Protein AF-A0A9D6L7N7-F1 (afdb_monomer_lite)

Structure (mmCIF, N/CA/C/O backbone):
data_AF-A0A9D6L7N7-F1
#
_entry.id   AF-A0A9D6L7N7-F1
#
loop_
_atom_site.group_PDB
_atom_site.id
_ato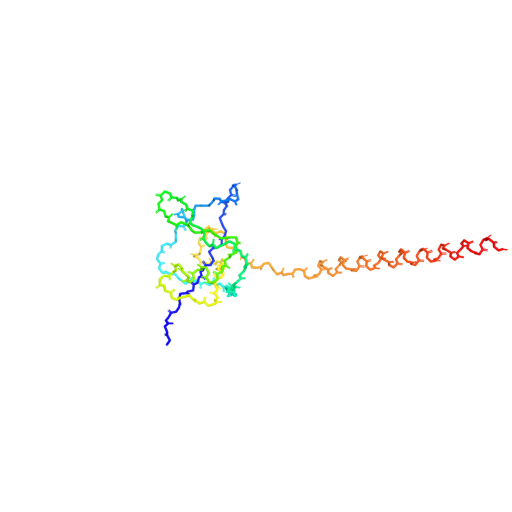m_site.type_symbol
_atom_site.label_atom_id
_atom_site.label_alt_id
_atom_site.label_comp_id
_atom_site.label_asym_id
_atom_site.label_entity_id
_atom_site.label_seq_id
_atom_site.pdbx_PDB_ins_code
_atom_site.Cartn_x
_atom_site.Cartn_y
_atom_site.Cartn_z
_atom_site.occupancy
_atom_site.B_iso_or_equiv
_atom_site.auth_seq_id
_atom_site.auth_comp_id
_atom_site.auth_asym_id
_atom_site.auth_atom_id
_atom_site.pdbx_PDB_model_num
ATOM 1 N N . GLY A 1 1 ? -7.379 -25.243 14.022 1.00 53.53 1 GLY A N 1
ATOM 2 C CA . GLY A 1 1 ? -6.359 -24.190 13.846 1.00 53.53 1 GLY A CA 1
ATOM 3 C C . GLY A 1 1 ? -6.815 -22.947 14.577 1.00 53.53 1 GLY A C 1
ATOM 4 O O . GLY A 1 1 ? -8.018 -22.726 14.628 1.00 53.53 1 GLY A O 1
ATOM 5 N N . ALA A 1 2 ? -5.906 -22.181 15.181 1.00 66.75 2 ALA A N 1
ATOM 6 C CA . ALA A 1 2 ? -6.264 -20.908 15.810 1.00 66.75 2 ALA A CA 1
ATOM 7 C C . ALA A 1 2 ? -6.678 -19.888 14.734 1.00 66.75 2 ALA A C 1
ATOM 9 O O . ALA A 1 2 ? -6.033 -19.802 13.687 1.00 66.75 2 ALA A O 1
ATOM 10 N N . ALA A 1 3 ? -7.755 -19.137 14.973 1.00 82.12 3 ALA A N 1
ATOM 11 C CA . ALA A 1 3 ? -8.161 -18.056 14.081 1.00 82.12 3 ALA A CA 1
ATOM 12 C C . ALA A 1 3 ? -7.075 -16.967 14.074 1.00 82.12 3 ALA A C 1
ATOM 14 O O . ALA A 1 3 ? -6.613 -16.553 15.135 1.00 82.12 3 ALA A O 1
ATOM 15 N N . SER A 1 4 ? -6.654 -16.536 12.885 1.00 91.94 4 SER A N 1
ATOM 16 C CA . SER A 1 4 ? -5.669 -15.463 12.708 1.00 91.94 4 SER A CA 1
ATOM 17 C C . SER A 1 4 ? -6.371 -14.187 12.257 1.00 91.94 4 SER A C 1
ATOM 19 O O . SER A 1 4 ? -7.262 -14.241 11.410 1.00 91.94 4 SER A O 1
ATOM 21 N N . ALA A 1 5 ? -5.969 -13.045 12.810 1.00 94.50 5 ALA A N 1
ATOM 22 C CA . ALA A 1 5 ? -6.478 -11.746 12.393 1.00 94.50 5 ALA A CA 1
ATOM 23 C C . ALA A 1 5 ? -5.921 -11.365 11.012 1.00 94.50 5 ALA A C 1
ATOM 25 O O . ALA A 1 5 ? -4.759 -11.628 10.703 1.00 94.50 5 ALA A O 1
ATOM 26 N N . ILE A 1 6 ? -6.743 -10.722 10.186 1.00 94.44 6 ILE A N 1
ATOM 27 C CA . ILE A 1 6 ? -6.347 -10.235 8.861 1.00 94.44 6 ILE A CA 1
ATOM 28 C C . ILE A 1 6 ? -6.168 -8.721 8.956 1.00 94.44 6 ILE A C 1
ATOM 30 O O . ILE A 1 6 ? -7.063 -8.018 9.426 1.00 94.44 6 ILE A O 1
ATOM 34 N N . LEU A 1 7 ? -5.014 -8.215 8.517 1.00 94.19 7 LEU A N 1
ATOM 35 C CA . LEU A 1 7 ? -4.797 -6.773 8.416 1.00 94.19 7 LEU A CA 1
ATOM 36 C C . LEU A 1 7 ? -5.590 -6.209 7.238 1.00 94.19 7 LEU A C 1
ATOM 38 O O . LEU A 1 7 ? -5.612 -6.807 6.165 1.00 94.19 7 LEU A O 1
ATOM 42 N N . VAL A 1 8 ? -6.191 -5.034 7.425 1.00 94.12 8 VAL A N 1
ATOM 43 C CA . VAL A 1 8 ? -6.943 -4.336 6.377 1.00 94.12 8 VAL A CA 1
ATOM 44 C C . VAL A 1 8 ? -6.307 -2.976 6.106 1.00 94.12 8 VAL A C 1
ATOM 46 O O . VAL A 1 8 ? -6.310 -2.105 6.979 1.00 94.12 8 VAL A O 1
ATOM 49 N N . GLU A 1 9 ? -5.803 -2.769 4.890 1.00 93.69 9 GLU A N 1
ATOM 50 C CA . GLU A 1 9 ? -5.419 -1.440 4.411 1.00 93.69 9 GLU A CA 1
ATOM 51 C C . GLU A 1 9 ? -6.690 -0.692 3.988 1.00 93.69 9 GLU A C 1
ATOM 53 O O . GLU A 1 9 ? -7.389 -1.092 3.056 1.00 93.69 9 GLU A O 1
ATOM 58 N N . ARG A 1 10 ? -7.010 0.392 4.703 1.00 93.50 10 ARG A N 1
ATOM 59 C CA . ARG A 1 10 ? -8.228 1.196 4.489 1.00 93.50 10 ARG A CA 1
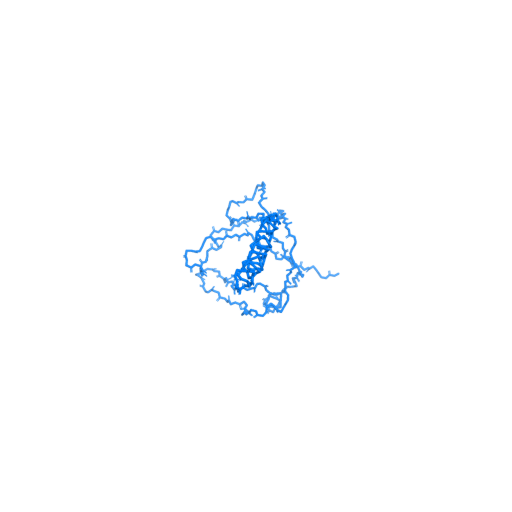ATOM 60 C C . ARG A 1 10 ? -8.037 2.348 3.499 1.00 93.50 10 ARG A C 1
ATOM 62 O O . ARG A 1 10 ? -8.967 3.127 3.318 1.00 93.50 10 ARG A O 1
ATOM 69 N N . GLY A 1 11 ? -6.868 2.441 2.870 1.00 93.50 11 GLY A N 1
ATOM 70 C CA . GLY A 1 11 ? -6.512 3.486 1.918 1.00 93.50 11 GLY A CA 1
ATOM 71 C C . GLY A 1 11 ? -5.682 4.617 2.525 1.00 93.50 11 GLY A C 1
ATOM 72 O O . GLY A 1 11 ? -5.111 4.496 3.611 1.00 93.50 11 GLY A O 1
ATOM 73 N N . TRP A 1 12 ? -5.630 5.732 1.803 1.00 93.00 12 TRP A N 1
ATOM 74 C CA . TRP A 1 12 ? -4.705 6.832 2.043 1.00 93.00 12 TRP A CA 1
ATOM 75 C C . TRP A 1 12 ? -5.373 8.030 2.710 1.00 93.00 12 TRP A C 1
ATOM 77 O O . TRP A 1 12 ? -6.500 8.413 2.388 1.00 93.00 12 TRP A O 1
ATOM 87 N N . LEU A 1 13 ? -4.637 8.658 3.623 1.00 93.38 13 LEU A N 1
ATOM 88 C CA . LEU A 1 13 ? -4.989 9.945 4.207 1.00 93.38 13 LEU A CA 1
ATOM 89 C C . LEU A 1 13 ? -3.995 10.998 3.748 1.00 93.38 13 LEU A C 1
ATOM 91 O O . LEU A 1 13 ? -2.797 10.740 3.653 1.00 93.38 13 LEU A O 1
ATOM 95 N N . TYR A 1 14 ? -4.506 12.199 3.500 1.00 91.31 14 TYR A N 1
ATOM 96 C CA . TYR A 1 14 ? -3.656 13.337 3.202 1.00 91.31 14 TYR A CA 1
ATOM 97 C C . TYR A 1 14 ? -2.770 13.675 4.409 1.00 91.31 14 TYR A C 1
ATOM 99 O O . TYR A 1 14 ? -3.242 13.747 5.546 1.00 91.31 14 TYR A O 1
ATOM 107 N N . SER A 1 15 ? -1.490 13.903 4.133 1.00 89.62 15 SER A N 1
ATOM 108 C CA . SER A 1 15 ? -0.470 14.298 5.097 1.00 89.62 15 SER A CA 1
ATOM 109 C C . SER A 1 15 ? 0.352 15.413 4.458 1.00 89.62 15 SER A C 1
ATOM 111 O O . SER A 1 15 ? 1.155 15.165 3.562 1.00 89.62 15 SER A O 1
ATOM 113 N N . ALA A 1 16 ? 0.101 16.656 4.873 1.00 90.50 16 ALA A N 1
ATOM 114 C CA . ALA A 1 16 ? 0.733 17.834 4.273 1.00 90.50 16 ALA A CA 1
ATOM 115 C C . ALA A 1 16 ? 2.257 17.858 4.475 1.00 90.50 16 ALA A C 1
ATOM 117 O O . ALA A 1 16 ? 2.985 18.392 3.646 1.00 90.50 16 ALA A O 1
ATOM 118 N N . ASP A 1 17 ? 2.726 17.276 5.577 1.00 89.12 17 ASP A N 1
ATOM 119 C CA . ASP A 1 17 ? 4.136 17.163 5.953 1.00 89.12 17 ASP A CA 1
ATOM 120 C C . ASP A 1 17 ? 4.769 15.829 5.516 1.00 89.12 17 ASP A C 1
ATOM 122 O O . ASP A 1 17 ? 5.936 15.580 5.814 1.00 89.12 17 ASP A O 1
ATOM 126 N N . ALA A 1 18 ? 4.003 14.961 4.840 1.00 84.19 18 ALA A N 1
ATOM 127 C CA . ALA A 1 18 ? 4.375 13.594 4.471 1.00 84.19 18 ALA A CA 1
ATOM 128 C C . ALA A 1 18 ? 4.847 12.710 5.648 1.00 84.19 18 ALA A C 1
ATOM 130 O O . ALA A 1 18 ? 5.498 11.683 5.436 1.00 84.19 18 ALA A O 1
ATOM 131 N N . ALA A 1 19 ? 4.527 13.091 6.887 1.00 81.06 19 ALA A N 1
ATOM 132 C CA . ALA A 1 19 ? 4.983 12.413 8.099 1.00 81.06 19 ALA A CA 1
ATOM 133 C C . ALA A 1 19 ? 3.840 12.129 9.079 1.00 81.06 19 ALA A C 1
ATOM 135 O O . ALA A 1 19 ? 3.860 11.105 9.770 1.00 81.06 19 ALA A O 1
ATOM 136 N N . THR A 1 20 ? 2.835 13.002 9.121 1.00 79.88 20 THR A N 1
ATOM 137 C CA . THR A 1 20 ? 1.758 12.966 10.107 1.00 79.88 20 THR A CA 1
ATOM 138 C C . THR A 1 20 ? 0.397 12.859 9.428 1.00 79.88 20 THR A C 1
ATOM 140 O O . THR A 1 20 ? 0.031 13.673 8.581 1.00 79.88 20 THR A O 1
ATOM 143 N N . ALA A 1 21 ? -0.394 11.875 9.852 1.00 85.19 21 ALA A N 1
ATOM 144 C CA . ALA A 1 21 ? -1.808 11.739 9.511 1.00 85.19 21 ALA A CA 1
ATOM 145 C C . ALA A 1 21 ? -2.650 11.600 10.793 1.00 85.19 21 ALA A C 1
ATOM 147 O O . ALA A 1 21 ? -2.119 11.300 11.866 1.00 85.19 21 ALA A O 1
ATOM 148 N N . ARG A 1 22 ? -3.968 11.823 10.687 1.00 86.75 22 ARG A N 1
ATOM 149 C CA . ARG A 1 22 ? -4.933 11.706 11.801 1.00 86.75 22 ARG A CA 1
ATOM 150 C C . ARG A 1 22 ? -6.015 10.651 11.509 1.00 86.75 22 ARG A C 1
ATOM 152 O O . ARG A 1 22 ? -7.172 11.010 11.285 1.00 86.75 22 ARG A O 1
ATOM 159 N N . PRO A 1 23 ? -5.675 9.350 11.464 1.00 87.38 23 PRO A N 1
ATOM 160 C CA . PRO A 1 23 ? -6.637 8.281 11.175 1.00 87.38 23 PRO A CA 1
ATOM 161 C C . PRO A 1 23 ? -7.794 8.185 12.178 1.00 87.38 23 PRO A C 1
ATOM 163 O O . PRO A 1 23 ? -8.891 7.773 11.809 1.00 87.38 23 PRO A O 1
ATOM 166 N N . GLN A 1 24 ? -7.592 8.622 13.419 1.00 86.81 24 GLN A N 1
ATOM 167 C CA . GLN A 1 24 ? -8.618 8.694 14.459 1.00 86.81 24 GLN A CA 1
ATOM 168 C C . GLN A 1 24 ? -9.763 9.666 14.141 1.00 86.81 24 GLN A C 1
ATOM 170 O O . GLN A 1 24 ? -10.827 9.556 14.735 1.00 86.81 24 GLN A O 1
ATOM 175 N N . SER A 1 25 ? -9.585 10.598 13.199 1.00 89.31 25 SER A N 1
ATOM 176 C CA . SER A 1 25 ? -10.677 11.455 12.715 1.00 89.31 25 SER A CA 1
ATOM 177 C C . SER A 1 25 ? -11.605 10.737 11.726 1.00 89.31 25 SER A C 1
ATOM 179 O O . SER A 1 25 ? -12.662 11.262 11.397 1.00 89.31 25 SER A O 1
ATOM 181 N N . TYR A 1 26 ? -11.228 9.539 11.267 1.00 90.25 26 TYR A N 1
ATOM 182 C CA . TYR A 1 26 ? -11.938 8.749 10.258 1.00 90.25 26 TYR A CA 1
ATOM 183 C C . TYR A 1 26 ? -12.275 7.361 10.812 1.00 90.25 26 TYR A C 1
ATOM 185 O O . TYR A 1 26 ? -11.909 6.318 10.255 1.00 90.25 26 TYR A O 1
ATOM 193 N N . LEU A 1 27 ? -12.939 7.338 11.968 1.00 88.31 27 LEU A N 1
ATOM 194 C CA . LEU A 1 27 ? -13.439 6.100 12.554 1.00 88.31 27 LEU A CA 1
ATOM 195 C C . LEU A 1 27 ? -14.579 5.551 11.702 1.00 88.31 27 LEU A C 1
ATOM 197 O O . LEU A 1 27 ? -15.473 6.273 11.277 1.00 88.31 27 LEU A O 1
ATOM 201 N N . GLU A 1 28 ? -14.555 4.244 11.490 1.00 86.94 28 GLU A N 1
ATOM 202 C CA . GLU A 1 28 ? -15.662 3.526 10.875 1.00 86.94 28 GLU A CA 1
ATOM 203 C C . GLU A 1 28 ? -16.196 2.560 11.946 1.00 86.94 28 GLU A C 1
ATOM 205 O O . GLU A 1 28 ? -15.534 1.563 12.242 1.00 86.94 28 GLU A O 1
ATOM 210 N N . PRO A 1 29 ? -17.305 2.888 12.626 1.00 82.12 29 PRO A N 1
ATOM 211 C CA . PRO A 1 29 ? -17.816 2.077 13.726 1.00 82.12 29 PRO A CA 1
ATOM 212 C C . PRO A 1 29 ? -18.564 0.833 13.225 1.00 82.12 29 PRO A C 1
ATOM 214 O O . PRO A 1 29 ? -19.054 0.797 12.098 1.00 82.12 29 PRO A O 1
ATOM 217 N N . GLY A 1 30 ? -18.682 -0.166 14.101 1.00 86.06 30 GLY A N 1
ATOM 218 C CA . GLY A 1 30 ? -19.493 -1.363 13.875 1.00 86.06 30 GLY A CA 1
ATOM 219 C C . GLY A 1 30 ? -18.838 -2.444 13.012 1.00 86.06 30 GLY A C 1
ATOM 220 O O . GLY A 1 30 ? -17.765 -2.267 12.424 1.00 86.06 30 GLY A O 1
ATOM 221 N N . GLU A 1 31 ? -19.508 -3.592 12.962 1.00 89.50 31 GLU A N 1
ATOM 222 C CA . GLU A 1 31 ? -19.151 -4.693 12.072 1.00 89.50 31 GLU A CA 1
ATOM 223 C C . GLU A 1 31 ? -19.511 -4.346 10.629 1.00 89.50 31 GLU A C 1
ATOM 225 O O . GLU A 1 31 ? -20.576 -3.793 10.348 1.00 89.50 31 GLU A O 1
ATOM 230 N N . ARG A 1 32 ? -18.618 -4.677 9.693 1.00 87.62 32 ARG A N 1
ATOM 231 C CA . ARG A 1 32 ? -18.846 -4.434 8.269 1.00 87.62 32 ARG A CA 1
ATOM 232 C C . ARG A 1 32 ? -18.233 -5.525 7.414 1.00 87.62 32 ARG A C 1
ATOM 234 O O . ARG A 1 32 ? -17.205 -6.105 7.755 1.00 87.62 32 ARG A O 1
ATOM 241 N N . THR A 1 33 ? -18.830 -5.734 6.248 1.00 90.81 33 THR A N 1
ATOM 242 C CA . THR A 1 33 ? -18.231 -6.578 5.216 1.00 90.81 33 THR A CA 1
ATOM 243 C C . THR A 1 33 ? -17.134 -5.795 4.501 1.00 90.81 33 THR A C 1
ATOM 245 O O . THR A 1 33 ? -17.393 -4.737 3.930 1.00 90.81 33 THR A O 1
ATOM 248 N N . VAL A 1 34 ? -15.907 -6.319 4.519 1.00 92.19 34 VAL A N 1
ATOM 249 C CA . VAL A 1 34 ? -14.764 -5.732 3.810 1.00 92.19 34 VAL A CA 1
ATOM 250 C C . VAL A 1 34 ? -14.516 -6.531 2.536 1.00 92.19 34 VAL A C 1
ATOM 252 O O . VAL A 1 34 ? -14.256 -7.731 2.588 1.00 92.19 34 VAL A O 1
ATOM 255 N N . ARG A 1 35 ? -14.587 -5.861 1.383 1.00 93.81 35 ARG A N 1
ATOM 256 C CA . ARG A 1 35 ? -14.164 -6.411 0.091 1.00 93.81 35 ARG A CA 1
ATOM 257 C C . ARG A 1 35 ? -12.854 -5.753 -0.316 1.00 93.81 35 ARG A C 1
ATOM 259 O O . ARG A 1 35 ? -12.687 -4.544 -0.154 1.00 93.81 35 ARG A O 1
ATOM 266 N N . GLY A 1 36 ? -11.930 -6.554 -0.819 1.00 94.19 36 GLY A N 1
ATOM 267 C CA . GLY A 1 36 ? -10.604 -6.078 -1.155 1.00 94.19 36 GLY A CA 1
ATOM 268 C C . GLY A 1 36 ? -9.800 -7.079 -1.960 1.00 94.19 36 GLY A C 1
ATOM 269 O O . GLY A 1 36 ? -10.294 -8.146 -2.328 1.00 94.19 36 GLY A O 1
ATOM 270 N N . ILE A 1 37 ? -8.552 -6.710 -2.205 1.00 94.69 37 ILE A N 1
ATOM 271 C CA . ILE A 1 37 ? -7.560 -7.514 -2.908 1.00 94.69 37 ILE A CA 1
ATOM 272 C C . ILE A 1 37 ? -6.589 -8.058 -1.869 1.00 94.69 37 ILE A C 1
ATOM 274 O O . ILE A 1 37 ? -6.156 -7.331 -0.976 1.00 94.69 37 ILE A O 1
ATOM 278 N N . VAL A 1 38 ? -6.294 -9.351 -1.956 1.00 95.31 38 VAL A N 1
ATOM 279 C CA . VAL A 1 38 ? -5.348 -10.008 -1.055 1.00 95.31 38 VAL A CA 1
ATOM 280 C C . VAL A 1 38 ? -3.932 -9.712 -1.524 1.00 95.31 38 VAL A C 1
ATOM 282 O O . VAL A 1 38 ? -3.618 -9.885 -2.700 1.00 95.31 38 VAL A O 1
ATOM 285 N N . GLU A 1 39 ? -3.083 -9.301 -0.591 1.00 92.62 39 GLU A N 1
ATOM 286 C CA . GLU A 1 39 ? -1.672 -9.021 -0.830 1.00 92.62 39 GLU A CA 1
ATOM 287 C C . GLU A 1 39 ? -0.810 -9.770 0.174 1.00 92.62 39 GLU A C 1
ATOM 289 O O . GLU A 1 39 ? -1.167 -9.909 1.346 1.00 92.62 39 GLU A O 1
ATOM 294 N N . GLU A 1 40 ? 0.338 -10.259 -0.283 1.00 92.75 40 GLU A N 1
ATOM 295 C CA . GLU A 1 40 ? 1.297 -10.924 0.588 1.00 92.75 40 GLU A CA 1
ATOM 296 C C . GLU A 1 40 ? 1.813 -9.951 1.656 1.00 92.75 40 GLU A C 1
ATOM 298 O O . GLU A 1 40 ? 2.306 -8.860 1.349 1.00 92.75 40 GLU A O 1
ATOM 303 N N . LEU A 1 41 ? 1.747 -10.362 2.926 1.00 91.12 41 LEU A N 1
ATOM 304 C CA . LEU A 1 41 ? 2.354 -9.606 4.011 1.00 91.12 41 LEU A CA 1
ATOM 305 C C . LEU A 1 41 ? 3.831 -9.991 4.101 1.00 91.12 41 LEU A C 1
ATOM 307 O O . LEU A 1 41 ? 4.198 -10.985 4.730 1.00 91.12 41 LEU A O 1
ATOM 311 N N . ARG A 1 42 ? 4.673 -9.185 3.448 1.00 87.44 42 ARG A N 1
ATOM 312 C CA . ARG A 1 42 ? 6.118 -9.420 3.355 1.00 87.44 42 ARG A CA 1
ATOM 313 C C . ARG A 1 42 ? 6.746 -9.658 4.731 1.00 87.44 42 ARG A C 1
ATOM 315 O O . ARG A 1 42 ? 6.422 -8.990 5.715 1.00 87.44 42 ARG A O 1
ATOM 322 N N . ARG A 1 43 ? 7.692 -10.595 4.763 1.00 86.44 43 ARG A N 1
ATOM 323 C CA . ARG A 1 43 ? 8.573 -10.872 5.903 1.00 86.44 43 ARG A CA 1
ATOM 324 C C . ARG A 1 43 ? 9.975 -10.349 5.616 1.00 86.44 43 ARG A C 1
ATOM 326 O O . ARG A 1 43 ? 10.378 -10.277 4.452 1.00 86.44 43 ARG A O 1
ATOM 333 N N . GLY A 1 44 ? 10.722 -10.009 6.660 1.00 79.88 44 GLY A N 1
ATOM 334 C CA . GLY A 1 44 ? 12.100 -9.541 6.553 1.00 79.88 44 GLY A CA 1
ATOM 335 C C . GLY A 1 44 ? 12.295 -8.356 5.601 1.00 79.88 44 GLY A C 1
ATOM 336 O O . GLY A 1 44 ? 13.314 -8.300 4.915 1.00 79.88 44 GLY A O 1
ATOM 337 N N . ALA A 1 45 ? 11.358 -7.401 5.533 1.00 72.00 45 ALA A N 1
ATOM 338 C CA . ALA A 1 45 ? 11.385 -6.319 4.531 1.00 72.00 45 ALA A CA 1
ATOM 339 C C . ALA A 1 45 ? 12.568 -5.320 4.664 1.00 72.00 45 ALA A C 1
ATOM 341 O O . ALA A 1 45 ? 12.619 -4.322 3.944 1.00 72.00 45 ALA A O 1
ATOM 342 N N . GLY A 1 46 ? 13.517 -5.549 5.581 1.00 63.34 46 GLY A N 1
ATOM 343 C CA . GLY A 1 46 ? 14.755 -4.769 5.728 1.00 63.34 46 GLY A CA 1
ATOM 344 C C . GLY A 1 46 ? 14.560 -3.318 6.189 1.00 63.34 46 GLY A C 1
ATOM 345 O O . GLY A 1 46 ? 15.500 -2.526 6.166 1.00 63.34 46 GLY A O 1
ATOM 346 N N . GLY A 1 47 ? 13.340 -2.942 6.583 1.00 66.44 47 GLY A N 1
ATOM 347 C CA . GLY A 1 47 ? 12.992 -1.607 7.062 1.00 66.44 47 GLY A CA 1
ATOM 348 C C . GLY A 1 47 ? 13.200 -1.425 8.566 1.00 66.44 47 GLY A C 1
ATOM 349 O O . GLY A 1 47 ? 13.338 -2.384 9.322 1.00 66.44 47 GLY A O 1
ATOM 350 N N . ARG A 1 48 ? 13.165 -0.166 9.023 1.00 68.94 48 ARG A N 1
ATOM 351 C CA . ARG A 1 48 ? 13.014 0.127 10.456 1.00 68.94 48 ARG A CA 1
ATOM 352 C C . ARG A 1 48 ? 11.709 -0.493 10.957 1.00 68.94 48 ARG A C 1
ATOM 354 O O . ARG A 1 48 ? 10.665 -0.293 10.338 1.00 68.94 48 ARG A O 1
ATOM 361 N N . ALA A 1 49 ? 11.789 -1.194 12.086 1.00 73.31 49 ALA A N 1
ATOM 362 C CA . ALA A 1 49 ? 10.631 -1.769 12.756 1.00 73.31 49 ALA A CA 1
ATOM 363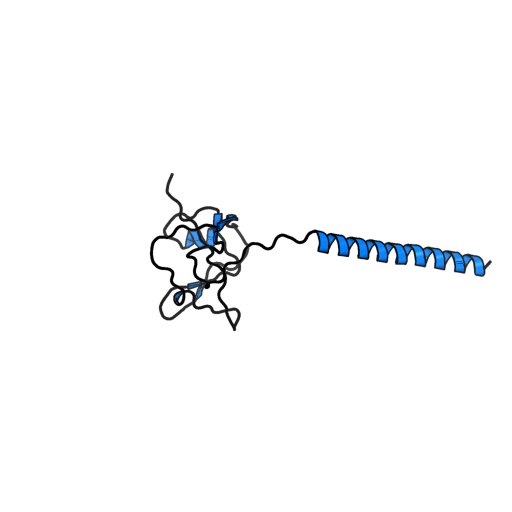 C C . ALA A 1 49 ? 9.587 -0.694 13.109 1.00 73.31 49 ALA A C 1
ATOM 365 O O . ALA A 1 49 ? 9.919 0.486 13.255 1.00 73.31 49 ALA A O 1
ATOM 366 N N . LEU A 1 50 ? 8.337 -1.132 13.297 1.00 81.56 50 LEU A N 1
ATOM 367 C CA . LEU A 1 50 ? 7.212 -0.290 13.717 1.00 81.56 50 LEU A CA 1
ATOM 368 C C . LEU A 1 50 ? 7.591 0.613 14.897 1.00 81.56 50 LEU A C 1
ATOM 370 O O . LEU A 1 50 ? 7.985 0.142 15.970 1.00 81.56 50 LEU A O 1
ATOM 374 N N . ARG A 1 51 ? 7.433 1.919 14.699 1.00 82.69 51 ARG A N 1
ATOM 375 C CA . ARG A 1 51 ? 7.666 2.946 15.712 1.00 82.69 51 ARG A CA 1
ATOM 376 C C . ARG A 1 51 ? 6.331 3.527 16.155 1.00 82.69 51 ARG A C 1
ATOM 378 O O . ARG A 1 51 ? 5.491 3.834 15.312 1.00 82.69 51 ARG A O 1
ATOM 385 N N . ALA A 1 52 ? 6.163 3.709 17.460 1.00 84.19 52 ALA A N 1
ATOM 386 C CA . ALA A 1 52 ? 5.039 4.462 17.989 1.00 84.19 52 ALA A CA 1
ATOM 387 C C . ALA A 1 52 ? 5.183 5.945 17.607 1.00 84.19 52 ALA A C 1
ATOM 389 O O . ALA A 1 52 ? 6.241 6.549 17.813 1.00 84.19 52 ALA A O 1
ATOM 390 N N . ILE A 1 53 ? 4.130 6.514 17.034 1.00 79.56 53 ILE A N 1
ATOM 391 C CA . ILE A 1 53 ? 3.951 7.953 16.886 1.00 79.56 53 ILE A CA 1
ATOM 392 C C . ILE A 1 53 ? 3.063 8.382 18.045 1.00 79.56 53 ILE A C 1
ATOM 394 O O . ILE A 1 53 ? 1.922 7.933 18.167 1.00 79.56 53 ILE A O 1
ATOM 398 N N . GLU A 1 54 ? 3.618 9.223 18.906 1.00 71.12 54 GLU A N 1
ATOM 399 C CA . GLU A 1 54 ? 2.886 9.807 20.017 1.00 71.12 54 GLU A CA 1
ATOM 400 C C . GLU A 1 54 ? 1.848 10.790 19.466 1.00 71.12 54 GLU A C 1
ATOM 402 O O . GLU A 1 54 ? 2.173 11.696 18.696 1.00 71.12 54 GLU A O 1
ATOM 407 N N . GLN A 1 55 ? 0.584 10.555 19.804 1.00 69.00 55 GLN A N 1
ATOM 408 C CA . GLN A 1 55 ? -0.536 11.440 19.509 1.00 69.00 55 GLN A CA 1
ATOM 409 C C . GLN A 1 55 ? -1.480 11.462 20.710 1.00 69.00 55 GLN A C 1
ATOM 411 O O . GLN A 1 55 ? -1.589 10.472 21.431 1.00 69.00 55 GLN A O 1
ATOM 416 N N . ASP A 1 56 ? -2.191 12.576 20.878 1.00 65.38 56 ASP A N 1
ATOM 417 C CA . ASP A 1 56 ? -2.921 12.950 22.099 1.00 65.38 56 ASP A CA 1
ATOM 418 C C . ASP A 1 56 ? -3.890 11.892 22.662 1.00 65.38 56 ASP A C 1
ATOM 420 O O . ASP A 1 56 ? -4.194 11.916 23.850 1.00 65.38 56 ASP A O 1
ATOM 424 N N . SER A 1 57 ? -4.419 10.983 21.831 1.00 68.94 57 SER A N 1
ATOM 425 C CA . SER A 1 57 ? -5.520 10.079 22.222 1.00 68.94 57 SER A CA 1
ATOM 426 C C . SER A 1 57 ? -5.393 8.620 21.778 1.00 68.94 57 SER A C 1
ATOM 428 O O . SER A 1 57 ? -6.146 7.781 22.269 1.00 68.94 57 SER A O 1
ATOM 430 N N . VAL A 1 58 ? -4.471 8.283 20.870 1.00 72.19 58 VAL A N 1
ATOM 431 C CA . VAL A 1 58 ? -4.309 6.915 20.351 1.00 72.19 58 VAL A CA 1
ATOM 432 C C . VAL A 1 58 ? -2.845 6.601 20.072 1.00 72.19 58 VAL A C 1
ATOM 434 O O . VAL A 1 58 ? -2.110 7.424 19.530 1.00 72.19 58 VAL A O 1
ATOM 437 N N . THR A 1 59 ? -2.422 5.375 20.385 1.00 80.00 59 THR A N 1
ATOM 438 C CA . THR A 1 59 ? -1.114 4.879 19.949 1.00 80.00 59 THR A CA 1
ATOM 439 C C . THR A 1 59 ? -1.170 4.580 18.457 1.00 80.00 59 THR A C 1
ATOM 441 O O . THR A 1 59 ? -1.764 3.585 18.035 1.00 80.00 59 THR A O 1
ATOM 444 N N . LEU A 1 60 ? -0.539 5.431 17.650 1.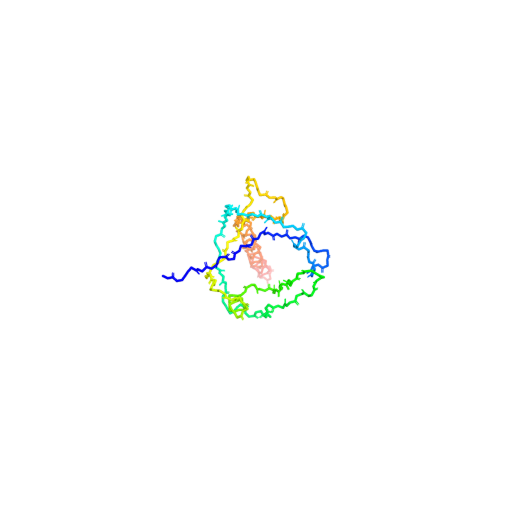00 83.31 60 LEU A N 1
ATOM 445 C CA . LEU A 1 60 ? -0.338 5.155 16.235 1.00 83.31 60 LEU A CA 1
ATOM 446 C C . LEU A 1 60 ? 1.000 4.470 16.020 1.00 83.31 60 LEU A C 1
ATOM 448 O O . LEU A 1 60 ? 1.989 4.784 16.677 1.00 83.31 60 LEU A O 1
ATOM 452 N N . TRP A 1 61 ? 1.041 3.555 15.061 1.00 86.81 61 TRP A N 1
ATOM 453 C CA . TRP A 1 61 ? 2.271 2.902 14.645 1.00 86.81 61 TRP A CA 1
ATOM 454 C C . TRP A 1 61 ? 2.586 3.275 13.207 1.00 86.81 61 TRP A C 1
ATOM 456 O O . TRP A 1 61 ? 1.703 3.293 12.352 1.00 86.81 61 TRP A O 1
ATOM 466 N N . SER A 1 62 ? 3.856 3.558 12.949 1.00 84.50 62 SER A N 1
ATOM 467 C CA . SER A 1 62 ? 4.363 3.874 11.620 1.00 84.50 62 SER A CA 1
ATOM 468 C C . SER A 1 62 ? 5.551 2.993 11.283 1.00 84.50 62 SER A C 1
ATOM 470 O O . SER A 1 62 ? 6.407 2.706 12.125 1.00 84.50 62 SER A O 1
ATOM 472 N N . ALA A 1 63 ? 5.591 2.565 10.029 1.00 84.44 63 ALA A N 1
ATOM 473 C CA . ALA A 1 63 ? 6.716 1.884 9.427 1.00 84.44 63 ALA A CA 1
ATOM 474 C C . ALA A 1 63 ? 6.838 2.345 7.974 1.00 84.44 63 ALA A C 1
ATOM 476 O O . ALA A 1 63 ? 5.839 2.619 7.313 1.00 84.44 63 ALA A O 1
ATOM 477 N N . ARG A 1 64 ? 8.071 2.406 7.464 1.00 81.94 64 ARG A N 1
ATOM 478 C CA . ARG A 1 64 ? 8.314 2.664 6.036 1.00 81.94 64 ARG A CA 1
ATOM 479 C C . ARG A 1 64 ? 7.838 1.498 5.170 1.00 81.94 64 ARG A C 1
ATOM 481 O O . ARG A 1 64 ? 7.339 1.709 4.075 1.00 81.94 64 ARG A O 1
ATOM 488 N N . TRP A 1 65 ? 8.034 0.284 5.674 1.00 83.62 65 TRP A N 1
ATOM 489 C CA . TRP A 1 65 ? 7.584 -0.953 5.059 1.00 83.62 65 TRP A CA 1
ATOM 490 C C . TRP A 1 65 ? 6.820 -1.734 6.111 1.00 83.62 65 TRP A C 1
ATOM 492 O O . TRP A 1 65 ? 7.323 -1.923 7.220 1.00 83.62 65 TRP A O 1
ATOM 502 N N . LEU A 1 66 ? 5.607 -2.156 5.772 1.00 86.00 66 LEU A N 1
ATOM 503 C CA . LEU A 1 66 ? 4.852 -3.051 6.629 1.00 86.00 66 LEU A CA 1
ATOM 504 C C . LEU A 1 66 ? 5.477 -4.446 6.542 1.00 86.00 66 LEU A C 1
ATOM 506 O O . LEU A 1 66 ? 5.704 -4.960 5.449 1.00 86.00 66 LEU A O 1
ATOM 510 N N . ASP A 1 67 ? 5.784 -5.021 7.698 1.00 87.25 67 ASP A N 1
ATOM 511 C CA . ASP A 1 67 ? 6.534 -6.266 7.824 1.00 87.25 67 ASP A CA 1
ATOM 512 C C . ASP A 1 67 ? 5.874 -7.168 8.870 1.00 87.25 67 ASP A C 1
ATOM 514 O O . ASP A 1 67 ? 5.556 -6.723 9.981 1.00 87.25 67 ASP A O 1
ATOM 518 N N . ALA A 1 68 ? 5.652 -8.432 8.508 1.00 88.88 68 ALA A N 1
ATOM 519 C CA . ALA A 1 68 ? 4.906 -9.366 9.344 1.00 88.88 68 ALA A CA 1
ATOM 520 C C . ALA A 1 68 ? 5.611 -9.652 10.678 1.00 88.88 68 ALA A C 1
ATOM 522 O O . ALA A 1 68 ? 4.950 -9.756 11.712 1.00 88.88 68 ALA A O 1
ATOM 523 N N . ASP A 1 69 ? 6.940 -9.755 10.680 1.00 88.19 69 ASP A N 1
ATOM 524 C CA . ASP A 1 69 ? 7.710 -10.103 11.879 1.00 88.19 69 ASP A CA 1
ATOM 525 C C . ASP A 1 69 ? 7.666 -8.954 12.895 1.00 88.19 69 ASP A C 1
ATOM 527 O O . ASP A 1 69 ? 7.428 -9.159 14.090 1.00 88.19 69 ASP A O 1
ATOM 531 N N . SER A 1 70 ? 7.768 -7.719 12.398 1.00 87.62 70 SER A N 1
ATOM 532 C CA . SER A 1 70 ? 7.624 -6.500 13.196 1.00 87.62 70 SER A CA 1
ATOM 533 C C . SER A 1 70 ? 6.239 -6.366 13.839 1.00 87.62 70 SER A C 1
ATOM 535 O O . SER A 1 70 ? 6.143 -5.880 14.973 1.00 87.62 70 SER A O 1
ATOM 537 N N . LEU A 1 71 ? 5.180 -6.773 13.129 1.00 89.06 71 LEU A N 1
ATOM 538 C CA . LEU A 1 71 ? 3.797 -6.769 13.622 1.00 89.06 71 LEU A CA 1
ATOM 539 C C . LEU A 1 71 ? 3.557 -7.872 14.659 1.00 89.06 71 LEU A C 1
ATOM 541 O O . LEU A 1 71 ? 3.017 -7.598 15.731 1.00 89.06 71 LEU A O 1
ATOM 545 N N . ARG A 1 72 ? 3.987 -9.106 14.369 1.00 89.62 72 ARG A N 1
ATOM 546 C CA . ARG A 1 72 ? 3.811 -10.267 15.261 1.00 89.62 72 ARG A CA 1
ATOM 547 C C . ARG A 1 72 ? 4.480 -10.080 16.612 1.00 89.62 72 ARG A C 1
ATOM 549 O O . ARG A 1 72 ? 3.935 -10.513 17.616 1.00 89.62 72 ARG A O 1
ATOM 556 N N . ALA A 1 73 ? 5.619 -9.395 16.648 1.00 88.00 73 ALA A N 1
ATOM 557 C CA . ALA A 1 73 ? 6.297 -9.073 17.900 1.00 88.00 73 ALA A CA 1
ATOM 558 C C . ALA A 1 73 ? 5.514 -8.092 18.800 1.00 88.00 73 ALA A C 1
ATOM 560 O O . ALA A 1 73 ? 5.884 -7.908 19.957 1.00 88.00 73 ALA A O 1
ATOM 561 N N . ARG A 1 74 ? 4.474 -7.422 18.280 1.00 86.69 74 ARG A N 1
ATOM 562 C CA . ARG A 1 74 ? 3.731 -6.354 18.977 1.00 86.69 74 ARG A CA 1
ATOM 563 C C . ARG A 1 74 ? 2.263 -6.680 19.230 1.00 86.69 74 ARG A C 1
ATOM 565 O O . ARG A 1 74 ? 1.674 -6.103 20.140 1.00 86.69 74 ARG A O 1
ATOM 572 N N . LEU A 1 75 ? 1.656 -7.544 18.421 1.00 89.56 75 LEU A N 1
ATOM 573 C CA . LEU A 1 75 ? 0.237 -7.873 18.530 1.00 89.56 75 LEU A CA 1
ATOM 574 C C . LEU A 1 75 ? 0.027 -9.076 19.463 1.00 89.56 75 LEU A C 1
ATOM 576 O O . LEU A 1 75 ? 0.750 -10.062 19.351 1.00 89.56 75 LEU A O 1
ATOM 580 N N . PRO A 1 76 ? -0.983 -9.044 20.353 1.00 91.38 76 PRO A N 1
ATOM 581 C CA . PRO A 1 76 ? -1.232 -10.123 21.312 1.00 91.38 76 PRO A CA 1
ATOM 582 C C . PRO A 1 76 ? -1.944 -11.341 20.694 1.00 91.38 76 PRO A C 1
ATOM 584 O O . PRO A 1 76 ? -2.377 -12.236 21.414 1.00 91.38 76 PRO A O 1
ATOM 587 N N . TYR A 1 77 ? -2.109 -11.371 19.370 1.00 92.62 77 TYR A N 1
ATOM 588 C CA . TYR A 1 77 ? -2.831 -12.404 18.634 1.00 92.62 77 TYR A CA 1
ATOM 589 C C . TYR A 1 77 ? -2.123 -12.738 17.314 1.00 92.62 77 TYR A C 1
ATOM 591 O O . TYR A 1 77 ? -1.412 -11.894 16.759 1.00 92.62 77 TYR A O 1
ATOM 599 N N . PRO A 1 78 ? -2.320 -13.959 16.780 1.00 93.38 78 PRO A N 1
ATOM 600 C CA . PRO A 1 78 ? -1.762 -14.337 15.490 1.00 93.38 78 PRO A CA 1
ATOM 601 C C . PRO A 1 78 ? -2.384 -13.510 14.361 1.00 93.38 78 PRO A C 1
ATOM 603 O O . PRO A 1 78 ? -3.585 -13.239 14.355 1.00 93.38 78 PRO A O 1
ATOM 606 N N . ILE A 1 79 ? -1.558 -13.150 13.382 1.00 93.94 79 ILE A N 1
ATOM 607 C CA . ILE A 1 79 ? -1.975 -12.477 12.150 1.00 93.94 79 ILE A CA 1
ATOM 608 C C . ILE A 1 79 ? -1.707 -13.368 10.940 1.00 93.94 79 ILE A C 1
ATOM 610 O O . ILE A 1 79 ? -0.719 -14.111 10.918 1.00 93.94 79 ILE A O 1
ATOM 614 N N . ALA A 1 80 ? -2.577 -13.277 9.940 1.00 94.19 80 ALA A N 1
ATOM 615 C CA . ALA A 1 80 ? -2.419 -13.966 8.669 1.00 94.19 80 ALA A CA 1
ATOM 616 C C . ALA A 1 80 ? -1.139 -13.516 7.936 1.00 94.19 80 ALA A C 1
ATOM 618 O O . ALA A 1 80 ? -0.630 -12.417 8.149 1.00 94.19 80 ALA A O 1
ATOM 619 N N . ASP A 1 81 ? -0.636 -14.364 7.037 1.00 93.06 81 ASP A N 1
ATOM 620 C CA . ASP A 1 81 ? 0.500 -14.066 6.147 1.00 93.06 81 ASP A CA 1
ATOM 621 C C . ASP A 1 81 ? 0.130 -13.169 4.952 1.00 93.06 81 ASP A C 1
ATOM 623 O O . ASP A 1 81 ? 0.900 -13.004 4.009 1.00 93.06 81 ASP A O 1
ATOM 627 N N . TYR A 1 82 ? -1.060 -12.578 4.988 1.00 94.00 82 TYR A N 1
ATOM 628 C CA . TYR A 1 82 ? -1.566 -11.681 3.966 1.00 94.00 82 TYR A CA 1
ATOM 629 C C . TYR A 1 82 ? -2.334 -10.523 4.600 1.00 94.00 82 TYR A C 1
ATOM 631 O O . TYR A 1 82 ? -2.891 -10.634 5.698 1.00 94.00 82 TYR A O 1
ATOM 639 N N . ALA A 1 83 ? -2.371 -9.411 3.878 1.00 94.56 83 ALA A N 1
ATOM 640 C CA . ALA A 1 83 ? -3.217 -8.268 4.165 1.00 94.56 83 ALA A CA 1
ATOM 641 C C . ALA A 1 83 ? -4.311 -8.154 3.097 1.00 94.56 83 ALA A C 1
ATOM 643 O O . ALA A 1 83 ? -4.183 -8.659 1.982 1.00 94.56 83 ALA A O 1
ATOM 644 N N . LEU A 1 84 ? -5.407 -7.494 3.453 1.00 95.31 84 LEU A N 1
ATOM 645 C CA . LEU A 1 84 ? -6.495 -7.177 2.544 1.00 95.31 84 LEU A CA 1
ATOM 646 C C . LEU A 1 84 ? -6.468 -5.679 2.242 1.00 95.31 84 LEU A C 1
ATOM 648 O O . LEU A 1 84 ? -6.742 -4.861 3.123 1.00 95.31 84 LEU A O 1
ATOM 652 N N . ARG A 1 85 ? -6.190 -5.310 0.993 1.00 95.06 85 ARG A N 1
ATOM 653 C CA . ARG A 1 85 ? -6.340 -3.930 0.529 1.00 95.06 85 ARG A CA 1
ATOM 654 C C . ARG A 1 85 ? -7.792 -3.665 0.172 1.00 95.06 85 ARG A C 1
ATOM 656 O O . ARG A 1 85 ? -8.310 -4.221 -0.797 1.00 95.06 85 ARG A O 1
ATOM 663 N N . GLN A 1 86 ? -8.473 -2.858 0.981 1.00 95.12 86 GLN A N 1
ATOM 664 C CA . GLN A 1 86 ? -9.898 -2.599 0.813 1.00 95.12 86 GLN A CA 1
ATOM 665 C C . GLN A 1 86 ? -10.159 -1.779 -0.456 1.00 95.12 86 GLN A C 1
ATOM 667 O O . GLN A 1 86 ? -9.591 -0.705 -0.645 1.00 95.12 86 GLN A O 1
ATOM 672 N N . THR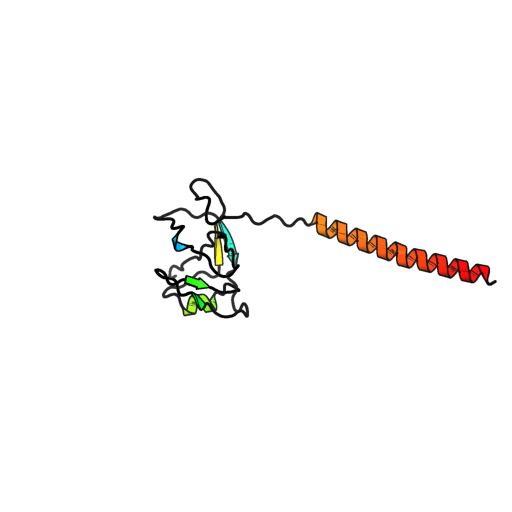 A 1 87 ? -11.081 -2.249 -1.293 1.00 94.88 87 THR A N 1
ATOM 673 C CA . THR A 1 87 ? -11.511 -1.532 -2.501 1.00 94.88 87 THR A CA 1
ATOM 674 C C . THR A 1 87 ? -12.663 -0.569 -2.196 1.00 94.88 87 THR A C 1
ATOM 676 O O . THR A 1 87 ? -13.434 -0.823 -1.263 1.00 94.88 87 THR A O 1
ATOM 679 N N . PRO A 1 88 ? -12.838 0.512 -2.979 1.00 93.50 88 PRO A N 1
ATOM 680 C CA . PRO A 1 88 ? -14.041 1.339 -2.894 1.00 93.50 88 PRO A CA 1
ATOM 681 C C . PRO A 1 88 ? -15.303 0.519 -3.214 1.00 93.50 88 PRO A C 1
ATOM 683 O O . PRO A 1 88 ? -15.244 -0.493 -3.918 1.00 93.50 88 PRO A O 1
ATOM 686 N N . GLY A 1 89 ? -16.455 0.944 -2.694 1.00 90.19 89 GLY A N 1
ATOM 687 C CA . GLY A 1 89 ? -17.724 0.261 -2.938 1.00 90.19 89 GLY A CA 1
ATOM 688 C C . GLY A 1 89 ? -18.919 0.898 -2.222 1.00 90.19 89 GLY A C 1
ATOM 689 O O . GLY A 1 89 ? -18.742 1.834 -1.442 1.00 90.19 89 GLY A O 1
ATOM 690 N N . PRO A 1 90 ? -20.142 0.397 -2.469 1.00 87.81 90 PRO A N 1
ATOM 691 C CA . PRO A 1 90 ? -21.349 0.899 -1.817 1.00 87.81 90 PRO A CA 1
ATOM 692 C C . PRO A 1 90 ? -21.247 0.820 -0.288 1.00 87.81 90 PRO A C 1
ATOM 694 O O . PRO A 1 90 ? -20.850 -0.209 0.255 1.00 87.81 90 PRO A O 1
ATOM 697 N N . GLY A 1 91 ? -21.613 1.903 0.403 1.00 86.81 91 GLY A N 1
ATOM 698 C CA . GLY A 1 91 ? -21.565 1.979 1.869 1.00 86.81 91 GLY A CA 1
ATOM 699 C C . GLY A 1 91 ? -20.163 2.167 2.462 1.00 86.81 91 GLY A C 1
ATOM 700 O O . GLY A 1 91 ? -20.020 2.156 3.682 1.00 86.81 91 GLY A O 1
ATOM 701 N N . ILE A 1 92 ? -19.135 2.350 1.627 1.00 89.31 92 ILE A N 1
ATOM 702 C CA . ILE A 1 92 ? -17.776 2.665 2.071 1.00 89.31 92 ILE A CA 1
ATOM 703 C C . ILE A 1 92 ? -17.574 4.190 2.057 1.00 89.31 92 ILE A C 1
ATOM 705 O O . ILE A 1 92 ? -17.852 4.806 1.030 1.00 89.31 92 ILE A O 1
ATOM 709 N N . PRO A 1 93 ? -17.092 4.813 3.151 1.00 90.19 93 PRO A N 1
ATOM 710 C CA . PRO A 1 93 ? -16.848 6.255 3.183 1.00 90.19 93 PRO A CA 1
ATOM 711 C C . PRO A 1 93 ? -15.761 6.700 2.199 1.00 90.19 93 PRO A C 1
ATOM 713 O O . PRO A 1 93 ? -14.811 5.958 1.942 1.00 90.19 93 PRO A O 1
ATOM 716 N N . ASP A 1 94 ? -15.845 7.954 1.750 1.00 89.94 94 ASP A N 1
ATOM 717 C CA . ASP A 1 94 ? -14.874 8.562 0.825 1.00 89.94 94 ASP A CA 1
ATOM 718 C C . ASP A 1 94 ? -13.454 8.667 1.403 1.00 89.94 94 ASP A C 1
ATOM 720 O O . ASP A 1 94 ? -12.472 8.658 0.659 1.00 89.94 94 ASP A O 1
ATOM 724 N N . MET A 1 95 ? -13.337 8.765 2.732 1.00 92.88 95 MET A N 1
ATOM 725 C CA . MET A 1 95 ? -12.063 8.820 3.446 1.00 92.88 95 MET A CA 1
ATOM 726 C C . MET A 1 95 ? -11.933 7.675 4.466 1.00 92.88 95 MET A C 1
ATOM 728 O O . MET A 1 95 ? -12.898 7.389 5.178 1.00 92.88 95 MET A O 1
ATOM 732 N N . PRO A 1 96 ? -10.745 7.051 4.602 1.00 94.38 96 PRO A N 1
ATOM 733 C CA . PRO A 1 96 ? -9.549 7.238 3.771 1.00 94.38 96 PRO A CA 1
ATOM 734 C C . PRO A 1 96 ? -9.776 6.870 2.295 1.00 94.38 96 PRO A C 1
ATOM 736 O O . PRO A 1 96 ? -10.640 6.045 1.981 1.00 94.38 96 PRO A O 1
ATOM 739 N N . ARG A 1 97 ? -9.015 7.497 1.388 1.00 94.50 97 ARG A N 1
ATOM 740 C CA . ARG A 1 97 ? -9.159 7.276 -0.057 1.00 94.50 97 ARG A CA 1
ATOM 741 C C . ARG A 1 97 ? -8.677 5.883 -0.425 1.00 94.50 97 ARG A C 1
ATOM 743 O O . ARG A 1 97 ? -7.492 5.578 -0.315 1.00 94.50 97 ARG A O 1
ATOM 750 N N . ARG A 1 98 ? -9.605 5.052 -0.886 1.00 94.19 98 ARG A N 1
ATOM 751 C CA . ARG A 1 98 ? -9.331 3.700 -1.378 1.00 94.19 98 ARG A CA 1
ATOM 752 C C . ARG A 1 98 ? -9.144 3.747 -2.878 1.00 94.19 98 ARG A C 1
ATOM 754 O O . ARG A 1 98 ? -10.005 4.257 -3.590 1.00 94.19 98 ARG A O 1
ATOM 761 N N . GLU A 1 99 ? -8.043 3.188 -3.347 1.00 87.56 99 GLU A N 1
ATOM 762 C CA . GLU A 1 99 ? -7.709 3.168 -4.764 1.00 87.56 99 GLU A CA 1
ATOM 763 C C . GLU A 1 99 ? -7.715 1.732 -5.271 1.00 87.56 99 GLU A C 1
ATOM 765 O O . GLU A 1 99 ? -7.259 0.806 -4.596 1.00 87.56 99 GLU A O 1
ATOM 770 N N . LEU A 1 100 ? -8.254 1.545 -6.473 1.00 84.31 100 LEU A N 1
ATOM 771 C CA . LEU A 1 100 ? -8.060 0.298 -7.193 1.00 84.31 100 LEU A CA 1
ATOM 772 C C . LEU A 1 100 ? -6.604 0.253 -7.679 1.00 84.31 100 LEU A C 1
ATOM 774 O O . LEU A 1 100 ? -6.060 1.295 -8.063 1.00 84.31 100 LEU A O 1
ATOM 778 N N . PRO A 1 101 ? -5.961 -0.928 -7.677 1.00 78.75 101 PRO A N 1
ATOM 779 C CA . PRO A 1 101 ? -4.683 -1.075 -8.346 1.00 78.75 101 PRO A CA 1
ATOM 780 C C . PRO A 1 101 ? -4.847 -0.594 -9.781 1.00 78.75 101 PRO A C 1
ATOM 782 O O . PRO A 1 101 ? -5.751 -1.036 -10.493 1.00 78.75 101 PRO A O 1
ATOM 785 N N . HIS A 1 102 ? -3.989 0.336 -10.180 1.00 76.94 102 HIS A N 1
ATOM 786 C CA . HIS A 1 102 ? -3.961 0.767 -11.562 1.00 76.94 102 HIS A CA 1
ATOM 787 C C . HIS A 1 102 ? -3.470 -0.425 -12.389 1.00 76.94 102 HIS A C 1
ATOM 789 O O . HIS A 1 102 ? -2.438 -1.007 -12.035 1.00 76.94 102 HIS A O 1
ATOM 795 N N . PRO A 1 103 ? -4.197 -0.836 -13.439 1.00 74.88 103 PRO A N 1
ATOM 796 C CA . PRO A 1 103 ? -3.676 -1.840 -14.349 1.00 74.88 103 PRO A CA 1
ATOM 797 C C . PRO A 1 103 ? -2.350 -1.327 -14.919 1.00 74.88 103 PRO A C 1
ATOM 799 O O . PRO A 1 103 ? -2.237 -0.153 -15.273 1.00 74.88 103 PRO A O 1
ATOM 802 N N . TYR A 1 104 ? -1.339 -2.193 -14.962 1.00 73.69 104 TYR A N 1
ATOM 803 C CA . TYR A 1 104 ? -0.058 -1.855 -15.570 1.00 73.69 104 TYR A CA 1
ATOM 804 C C . TYR A 1 104 ? -0.281 -1.528 -17.052 1.00 73.69 104 TYR A C 1
ATOM 806 O O . TYR A 1 104 ? -0.824 -2.348 -17.794 1.00 73.69 104 TYR A O 1
ATOM 814 N N . ASP A 1 105 ? 0.116 -0.328 -17.479 1.00 77.81 105 ASP A N 1
ATOM 815 C CA . ASP A 1 105 ? 0.075 0.060 -18.889 1.00 77.81 105 ASP A CA 1
ATOM 816 C C . ASP A 1 105 ? 1.335 -0.453 -19.599 1.00 77.81 105 ASP A C 1
ATOM 818 O O . ASP A 1 105 ? 2.321 0.257 -19.809 1.00 77.81 105 ASP A O 1
ATOM 822 N N . GLU A 1 106 ? 1.307 -1.742 -19.931 1.00 77.75 106 GLU A N 1
ATOM 823 C CA . GLU A 1 106 ? 2.403 -2.449 -20.599 1.00 77.75 106 GLU A CA 1
ATOM 824 C C . GLU A 1 106 ? 2.760 -1.811 -21.960 1.00 77.75 106 GLU A C 1
ATOM 826 O O . GLU A 1 106 ? 3.916 -1.815 -22.390 1.00 77.75 106 GLU A O 1
ATOM 831 N N . MET A 1 107 ? 1.778 -1.198 -22.632 1.00 81.69 107 MET A N 1
ATOM 832 C CA . MET A 1 107 ? 1.939 -0.615 -23.967 1.00 81.69 107 MET A CA 1
ATOM 833 C C . MET A 1 107 ? 2.868 0.607 -23.959 1.00 81.69 107 MET A C 1
ATOM 835 O O . MET A 1 107 ? 3.632 0.822 -24.911 1.00 81.69 107 MET A O 1
ATOM 839 N N . LEU A 1 108 ? 2.844 1.395 -22.879 1.00 85.69 108 LEU A N 1
ATOM 840 C CA . LEU A 1 108 ? 3.717 2.557 -22.717 1.00 85.69 108 LEU A CA 1
ATOM 841 C C . LEU A 1 108 ? 5.199 2.144 -22.701 1.00 85.69 108 LEU A C 1
ATOM 843 O O . LEU A 1 108 ? 6.029 2.755 -23.382 1.00 85.69 108 LEU A O 1
ATOM 847 N N . HIS A 1 109 ? 5.529 1.074 -21.973 1.00 86.69 109 HIS A N 1
ATOM 848 C CA . HIS A 1 109 ? 6.899 0.567 -21.864 1.00 86.69 109 HIS A CA 1
ATOM 849 C C . HIS A 1 109 ? 7.412 -0.008 -23.186 1.00 86.69 109 HIS A C 1
ATOM 851 O O . HIS A 1 109 ? 8.538 0.291 -23.596 1.00 86.69 109 HIS A O 1
ATOM 857 N N . VAL A 1 110 ? 6.569 -0.768 -23.891 1.00 92.88 110 VAL A N 1
ATOM 858 C CA . VAL A 1 110 ? 6.904 -1.326 -25.210 1.00 92.88 110 VAL A CA 1
ATOM 859 C C . VAL A 1 110 ? 7.181 -0.212 -26.221 1.00 92.88 110 VAL A C 1
ATOM 861 O O . VAL A 1 110 ? 8.178 -0.264 -26.945 1.00 92.88 110 VAL A O 1
ATOM 864 N N . SER A 1 111 ? 6.354 0.835 -26.231 1.00 93.75 111 SER A N 1
ATOM 865 C CA . SER A 1 111 ? 6.524 1.977 -27.138 1.00 93.75 111 SER A CA 1
ATOM 866 C C . SER A 1 111 ? 7.868 2.679 -26.931 1.00 93.75 111 SER A C 1
ATOM 868 O O . SER A 1 111 ? 8.547 3.023 -27.901 1.00 93.75 111 SER A O 1
ATOM 870 N N . TYR A 1 112 ? 8.287 2.852 -25.676 1.00 94.75 112 TYR A N 1
ATOM 871 C CA . TYR A 1 112 ? 9.573 3.470 -25.352 1.00 94.75 112 TYR A CA 1
ATOM 872 C C . TYR A 1 112 ? 10.758 2.572 -25.735 1.00 94.75 112 TYR A C 1
ATOM 874 O O . TYR A 1 112 ? 11.756 3.055 -26.270 1.00 94.75 112 TYR A O 1
ATOM 882 N N . ALA A 1 113 ? 10.638 1.256 -25.540 1.00 96.19 113 ALA A N 1
ATOM 883 C CA . ALA A 1 113 ? 11.661 0.306 -25.970 1.00 96.19 113 ALA A CA 1
ATOM 884 C C . ALA A 1 113 ? 11.885 0.364 -27.491 1.00 96.19 113 ALA A C 1
ATOM 886 O O . ALA A 1 113 ? 13.026 0.484 -27.940 1.00 96.19 113 ALA A O 1
ATOM 887 N N . VAL A 1 114 ? 10.809 0.358 -28.288 1.00 97.31 114 VAL A N 1
ATOM 888 C CA . VAL A 1 114 ? 10.891 0.464 -29.758 1.00 97.31 114 VAL A CA 1
ATOM 889 C C . VAL A 1 114 ? 11.600 1.750 -30.190 1.00 97.31 114 VAL A C 1
ATOM 891 O O . VAL A 1 114 ? 12.453 1.704 -31.079 1.00 97.31 114 VAL A O 1
ATOM 894 N N . GLN A 1 115 ? 11.309 2.883 -29.544 1.00 97.12 115 GLN A N 1
ATOM 895 C CA . GLN A 1 115 ? 11.994 4.151 -29.826 1.00 97.12 115 GLN A CA 1
ATOM 896 C C . GLN A 1 115 ? 13.508 4.037 -29.620 1.00 97.12 115 GLN A C 1
ATOM 898 O O . GLN A 1 115 ? 14.275 4.425 -30.502 1.00 97.12 115 GLN A O 1
ATOM 903 N N . TRP A 1 116 ? 13.953 3.443 -28.509 1.00 98.31 116 TRP A N 1
ATOM 904 C CA . TRP A 1 116 ? 15.383 3.243 -28.258 1.00 98.31 116 TRP A CA 1
ATOM 905 C C . TRP A 1 116 ? 16.050 2.338 -29.288 1.00 98.31 116 TRP A C 1
ATOM 907 O O . TRP A 1 116 ? 17.155 2.649 -29.738 1.00 98.31 116 TRP A O 1
ATOM 917 N N . PHE A 1 117 ? 15.382 1.264 -29.713 1.00 98.12 117 PHE A N 1
ATOM 918 C CA . PHE A 1 117 ? 15.903 0.407 -30.779 1.00 98.12 117 PHE A CA 1
ATOM 919 C C . PHE A 1 117 ? 16.013 1.149 -32.116 1.00 98.12 117 PHE A C 1
ATOM 921 O O . PHE A 1 117 ? 17.010 0.982 -32.825 1.00 98.12 117 PHE A O 1
ATOM 928 N N . LEU A 1 118 ? 15.048 2.010 -32.449 1.00 98.62 118 LEU A N 1
ATOM 929 C CA . LEU A 1 118 ? 15.115 2.853 -33.645 1.00 98.62 118 LEU A CA 1
ATOM 930 C C . LEU A 1 118 ? 16.272 3.855 -33.565 1.00 98.62 118 LEU A C 1
ATOM 932 O O . LEU A 1 118 ? 17.049 3.955 -34.515 1.00 98.62 118 LEU A O 1
ATOM 936 N N . PHE A 1 119 ? 16.448 4.541 -32.432 1.00 98.31 119 PHE A N 1
ATOM 937 C CA . PHE A 1 119 ? 17.568 5.468 -32.238 1.00 98.31 119 PHE A CA 1
ATOM 938 C C . PHE A 1 119 ? 18.921 4.764 -32.349 1.00 98.31 119 PHE A C 1
ATOM 940 O O . PHE A 1 119 ? 19.802 5.246 -33.064 1.00 98.31 119 PHE A O 1
ATOM 947 N N . ALA A 1 120 ? 19.076 3.602 -31.711 1.00 98.31 120 ALA A N 1
ATOM 948 C CA . ALA A 1 120 ? 20.291 2.800 -31.815 1.00 98.31 120 ALA A CA 1
ATOM 949 C C . ALA A 1 120 ? 20.563 2.372 -33.267 1.00 98.31 120 ALA A C 1
ATOM 951 O O . ALA A 1 120 ? 21.689 2.498 -33.751 1.00 98.31 120 ALA A O 1
ATOM 952 N N . THR A 1 121 ? 19.527 1.935 -33.989 1.00 98.44 121 THR A N 1
ATOM 953 C CA . THR A 1 121 ? 19.634 1.522 -35.397 1.00 98.44 121 THR A CA 1
ATOM 954 C C . THR A 1 121 ? 20.065 2.680 -36.296 1.00 98.44 121 THR A C 1
ATOM 956 O O . THR A 1 121 ? 20.976 2.515 -37.107 1.00 98.44 121 THR A O 1
ATOM 959 N N . ILE A 1 122 ? 19.462 3.863 -36.133 1.00 98.19 122 ILE A N 1
ATOM 960 C CA . ILE A 1 122 ? 19.826 5.071 -36.891 1.00 98.19 122 ILE A CA 1
ATOM 961 C C . ILE A 1 122 ? 21.265 5.483 -36.583 1.00 98.19 122 ILE A C 1
ATOM 963 O O . ILE A 1 122 ? 22.020 5.789 -37.504 1.00 98.19 122 ILE A O 1
ATOM 967 N N . LEU A 1 123 ? 21.664 5.472 -35.311 1.00 98.31 123 LEU A N 1
ATOM 968 C CA . LEU A 1 123 ? 23.007 5.871 -34.901 1.00 98.31 123 LEU A CA 1
ATOM 969 C C . LEU A 1 123 ? 24.070 4.928 -35.479 1.00 98.31 123 LEU A C 1
ATOM 971 O O . LEU A 1 123 ? 25.040 5.393 -36.077 1.00 98.31 123 LEU A O 1
ATOM 975 N N . ILE A 1 124 ? 23.873 3.614 -35.349 1.00 98.25 124 ILE A N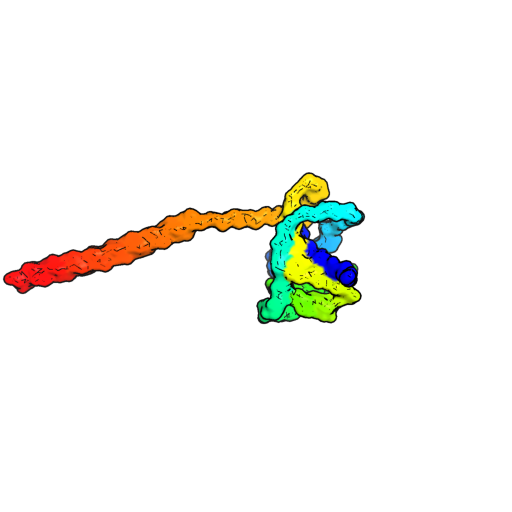 1
ATOM 976 C CA . ILE A 1 124 ? 24.805 2.603 -35.865 1.00 98.25 124 ILE A CA 1
ATOM 977 C C . ILE A 1 124 ? 24.827 2.632 -37.396 1.00 98.25 124 ILE A C 1
ATOM 979 O O . ILE A 1 124 ? 25.896 2.770 -37.995 1.00 98.25 124 ILE A O 1
ATOM 983 N N . GLY A 1 125 ? 23.658 2.544 -38.036 1.00 97.81 125 GLY A N 1
ATOM 984 C CA . GLY A 1 125 ? 23.534 2.518 -39.493 1.00 97.81 125 GLY A CA 1
ATOM 985 C C . GLY A 1 125 ? 24.032 3.809 -40.140 1.00 97.81 125 GLY A C 1
ATOM 986 O O . GLY A 1 125 ? 24.846 3.765 -41.062 1.00 97.81 125 GLY A O 1
ATOM 987 N N . GLY A 1 126 ? 23.619 4.963 -39.615 1.00 96.06 126 GLY A N 1
ATOM 988 C CA . GLY A 1 126 ? 24.058 6.277 -40.083 1.00 96.06 126 GLY A CA 1
ATOM 989 C C . GLY A 1 126 ? 25.565 6.481 -39.930 1.00 96.06 126 GLY A C 1
ATOM 990 O O . GLY A 1 126 ? 26.222 6.921 -40.874 1.00 96.06 126 GLY A O 1
ATOM 991 N N . SER A 1 127 ? 26.141 6.085 -38.790 1.00 96.94 127 SER A N 1
ATOM 992 C CA . SER A 1 127 ? 27.593 6.162 -38.572 1.00 96.94 127 SER A CA 1
ATOM 993 C C . SER A 1 127 ? 28.368 5.248 -39.522 1.00 96.94 127 SER A C 1
ATOM 995 O O . SER A 1 127 ? 29.389 5.663 -40.071 1.00 96.94 127 SER A O 1
ATOM 997 N N . ALA A 1 128 ? 27.880 4.027 -39.764 1.00 96.62 128 ALA A N 1
ATOM 998 C CA . ALA A 1 128 ? 28.503 3.086 -40.693 1.00 96.62 128 ALA A CA 1
ATOM 999 C C . ALA A 1 128 ? 28.476 3.604 -42.142 1.00 96.62 128 ALA A C 1
ATOM 1001 O O . ALA A 1 128 ? 29.506 3.590 -42.821 1.00 96.62 128 ALA A O 1
ATOM 1002 N N . VAL A 1 129 ? 27.327 4.116 -42.598 1.00 96.81 129 VAL A N 1
ATOM 1003 C CA . VAL A 1 129 ? 27.174 4.711 -43.937 1.00 96.81 129 VAL A CA 1
ATOM 1004 C C . VAL A 1 129 ? 28.090 5.925 -44.103 1.00 96.81 129 VAL A C 1
ATOM 1006 O O . VAL A 1 129 ? 28.781 6.036 -45.117 1.00 96.81 129 VAL A O 1
ATOM 1009 N N . LEU A 1 130 ? 28.154 6.805 -43.099 1.00 95.56 130 LEU A N 1
ATOM 1010 C CA . LEU A 1 130 ? 29.028 7.979 -43.115 1.00 95.56 130 LEU A CA 1
ATOM 1011 C C . LEU A 1 130 ? 30.518 7.602 -43.124 1.00 95.56 130 LEU A C 1
ATOM 1013 O O . LEU A 1 130 ? 31.312 8.203 -43.846 1.00 95.56 130 LEU A O 1
ATOM 1017 N N . ALA A 1 131 ? 30.918 6.601 -42.339 1.00 94.69 131 ALA A N 1
ATOM 1018 C CA . ALA A 1 131 ? 32.295 6.114 -42.334 1.00 94.69 131 ALA A CA 1
ATOM 1019 C C . ALA A 1 131 ? 32.682 5.498 -43.688 1.00 94.69 131 ALA A C 1
ATOM 1021 O O . ALA A 1 131 ? 33.802 5.692 -44.168 1.00 94.69 131 ALA A O 1
ATOM 1022 N N . TRP A 1 132 ? 31.757 4.776 -44.323 1.00 94.94 132 TRP A N 1
ATOM 1023 C CA . TRP A 1 132 ? 31.975 4.173 -45.633 1.00 94.94 132 TRP A CA 1
ATOM 1024 C C . TRP A 1 132 ? 32.076 5.207 -46.758 1.00 94.94 132 TRP A C 1
ATOM 1026 O O . TRP A 1 132 ? 32.946 5.077 -47.622 1.00 94.94 132 TRP A O 1
ATOM 1036 N N . SER A 1 133 ? 31.241 6.251 -46.738 1.00 92.50 133 SER A N 1
ATOM 1037 C CA . SER A 1 133 ? 31.285 7.313 -47.749 1.00 92.50 133 SER A CA 1
ATOM 1038 C C . SER A 1 133 ? 32.588 8.116 -47.687 1.00 92.50 133 SER A C 1
ATOM 1040 O O . SER A 1 133 ? 33.191 8.363 -48.730 1.00 92.50 133 SER A O 1
ATOM 1042 N N . ARG A 1 134 ? 33.090 8.429 -46.483 1.00 91.25 134 ARG A N 1
ATOM 1043 C CA . ARG A 1 134 ? 34.387 9.109 -46.297 1.00 91.25 134 ARG A CA 1
ATOM 1044 C C . ARG A 1 134 ? 35.556 8.305 -46.866 1.00 91.25 134 ARG A C 1
ATOM 1046 O O . ARG A 1 134 ? 36.332 8.832 -47.651 1.00 91.25 134 ARG A O 1
ATOM 1053 N N . ARG A 1 135 ? 35.619 7.000 -46.574 1.00 87.94 135 ARG A N 1
ATOM 1054 C CA . ARG A 1 135 ? 36.668 6.104 -47.104 1.00 87.94 135 ARG A CA 1
ATOM 1055 C C . ARG A 1 135 ? 36.669 5.984 -48.629 1.00 87.94 135 ARG A C 1
ATOM 1057 O O . ARG A 1 135 ? 37.698 5.645 -49.203 1.00 87.94 135 ARG A O 1
ATOM 1064 N N . ARG A 1 136 ? 35.518 6.178 -49.280 1.00 82.75 136 ARG A N 1
ATOM 1065 C CA . ARG A 1 136 ? 35.419 6.191 -50.747 1.00 82.75 136 ARG A CA 1
ATOM 1066 C C . ARG A 1 136 ? 35.856 7.517 -51.358 1.00 82.75 136 ARG A C 1
ATOM 1068 O O . ARG A 1 136 ? 36.336 7.490 -52.476 1.00 82.75 136 ARG A O 1
ATOM 1075 N N . ALA A 1 137 ? 35.671 8.634 -50.660 1.00 76.94 137 ALA A N 1
ATOM 1076 C CA . ALA A 1 137 ? 36.063 9.957 -51.145 1.00 76.94 137 ALA A CA 1
ATOM 1077 C C . ALA A 1 137 ? 37.580 10.215 -51.044 1.00 76.94 137 ALA A C 1
ATOM 1079 O O . ALA A 1 137 ? 38.099 11.078 -51.739 1.00 76.94 137 ALA A O 1
ATOM 1080 N N . GLU A 1 138 ? 38.279 9.481 -50.175 1.00 68.38 138 GLU A N 1
ATOM 1081 C CA . GLU A 1 138 ? 39.738 9.553 -49.996 1.00 68.38 138 GLU A CA 1
ATOM 1082 C C . GLU A 1 138 ? 40.531 8.652 -50.967 1.00 68.38 138 GLU A C 1
ATOM 1084 O O . GLU A 1 138 ? 41.761 8.675 -50.951 1.00 68.38 138 GLU A O 1
ATOM 1089 N N . LYS A 1 139 ? 39.848 7.844 -51.787 1.00 53.84 139 LYS A N 1
ATOM 1090 C CA . LYS A 1 139 ? 40.441 7.007 -52.843 1.00 53.84 139 LYS A CA 1
ATOM 1091 C C . LYS A 1 139 ? 40.200 7.622 -54.211 1.00 53.84 139 LYS A C 1
ATOM 1093 O O . LYS A 1 139 ? 41.126 7.514 -55.040 1.00 53.84 139 LYS A O 1
#

pLDDT: mean 87.5, std 9.12, range [53.53, 98.62]

Organism: Eiseniibacteriota bacterium (NCBI:txid2212470)

Secondary structure (DSSP, 8-state):
----EEEEE--B---TTSS---GGGS---S-----EEEEE--SS--SPPPEEEP-SSS-EEE-SS--HHHHHTT-SS-EEEEEEEEPP-TT--S-SB--PPPPP-HHHHHHHHHHHHHHHHHHHHHHHHHHHHHHHHT-

Radius of gyration: 26.14 Å; chains: 1; bounding box: 62×42×75 Å

InterPro domains:
  IPR002994 Surfeit locus 1/Shy1 [PF02104] (4-120)
  IPR002994 Surfeit locus 1/Shy1 [PS50895] (1-139)

Sequence (139 aa):
GAASAILVERGWLYSADAATARPQSYLEPGERTVRGIVEELRRGAGGRALRAIEQDSVTLWSARWLDADSLRARLPYPIADYALRQTPGPGIPDMPRRELPHPYDEMLHVSYAVQWFLFATILIGGSAVLAWSRRRAEK

Foldseek 3Di:
DDDAAAAEALADDDDPPVPDDDCVVVDDDDDDDFDFDKAFQAAPPVWDAWDFDDDDPDTDTDTPHRHLVSVVVPDPGHHDRIHGYGADDPPRDPPPPRDDPDPDPVVVVVVVVVVVVVVVCCVVVVVVVVVVVVVVVVD